Protein A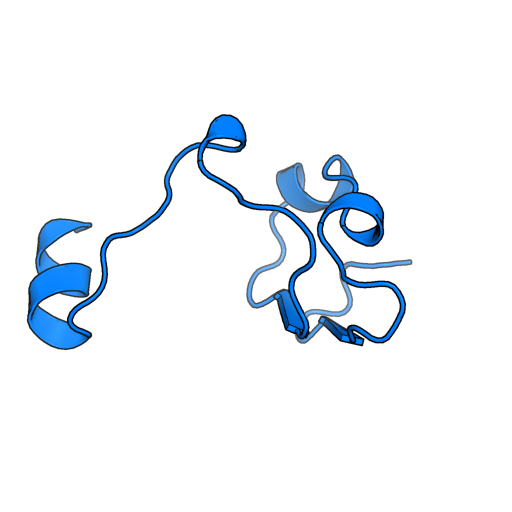F-A0A3D6BLR5-F1 (afdb_monomer_lite)

Sequence (59 aa):
SSEEVKEEYGFDLLCHKKDLGENYDAVVLAVCHKEFLNLDLQKLKSPIGVIFDVKSLLP

Organism: NCBI:txid1137281
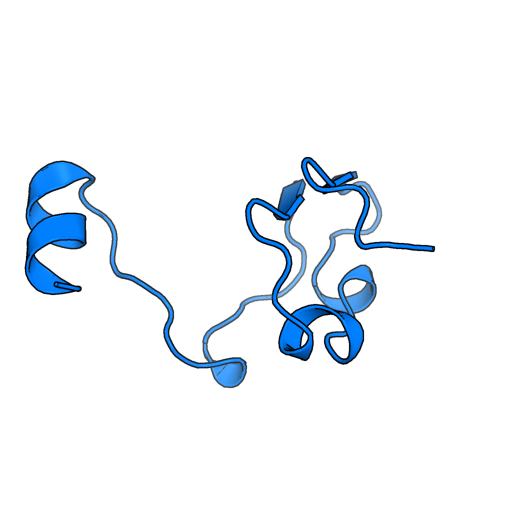
pLDDT: mean 85.21, std 5.56, range [63.09, 92.69]

Secondary structure (DSSP, 8-state):
-HHHHHHHHS-----SGGG--S-EEEEEE-S--GGGTTS-HHHHEEEEEEEEESS----

InterPro domains:
  IPR036220 UDP-glucose/GDP-mannose dehydrogenase, C-terminal domain superfamily [SSF52413] (8-58)

Radius of gyration: 12.7 Å; chains: 1; bounding box: 28×23×29 Å

Foldseek 3Di:
DQVVCCVPPVDGDDPDPVVQDAADQEAEAPDQDPVVVVDPVVRRHHPNHDYHYPPPNDD

Structure (mmCIF, N/CA/C/O backbone):
data_AF-A0A3D6BLR5-F1
#
_entry.id   AF-A0A3D6BLR5-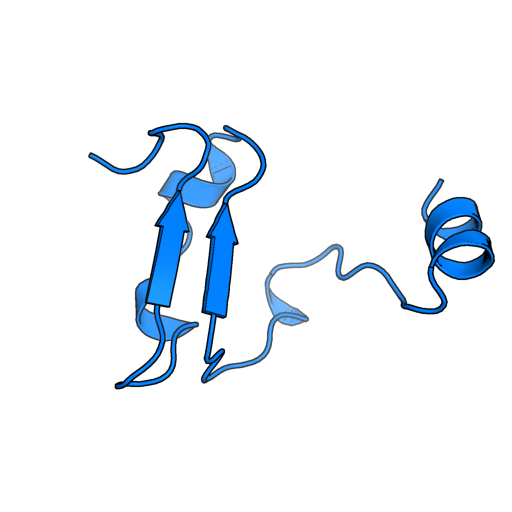F1
#
loop_
_atom_site.group_PDB
_atom_site.id
_atom_site.type_symbol
_atom_site.label_atom_id
_atom_site.label_alt_id
_atom_site.label_comp_id
_atom_site.label_asym_id
_atom_site.label_entity_id
_atom_site.label_seq_id
_atom_site.pdbx_PDB_ins_code
_atom_site.Cartn_x
_atom_site.Cartn_y
_atom_site.Cartn_z
_atom_site.occupancy
_atom_site.B_iso_or_equiv
_atom_site.auth_seq_id
_atom_site.auth_comp_id
_atom_site.auth_asym_id
_atom_site.auth_atom_id
_atom_site.pdbx_PDB_model_num
ATOM 1 N N . SER A 1 1 ? -10.703 11.666 15.577 1.00 71.56 1 SER A N 1
ATOM 2 C CA . SER A 1 1 ? -9.659 11.022 16.407 1.00 71.56 1 SER A CA 1
ATOM 3 C C . SER A 1 1 ? -9.394 9.607 15.907 1.00 71.56 1 SER A C 1
ATOM 5 O O . SER A 1 1 ? -10.205 9.096 15.144 1.00 71.56 1 SER A O 1
ATOM 7 N N . SER A 1 2 ? -8.294 8.956 16.300 1.00 80.69 2 SER A N 1
ATOM 8 C CA . SER A 1 2 ? -8.074 7.533 15.987 1.00 80.69 2 SER A CA 1
ATOM 9 C C . SER A 1 2 ? -9.185 6.635 16.533 1.00 80.69 2 SER A C 1
ATOM 11 O O . SER A 1 2 ? -9.533 5.658 15.876 1.00 80.69 2 SER A O 1
ATOM 13 N N . GLU A 1 3 ? -9.785 6.988 17.681 1.00 85.56 3 GLU A N 1
ATOM 14 C CA . GLU A 1 3 ? -10.944 6.260 18.215 1.00 85.56 3 GLU A CA 1
ATOM 15 C C . GLU A 1 3 ? -12.169 6.354 17.291 1.00 85.56 3 GLU A C 1
ATOM 17 O O . GLU A 1 3 ? -12.783 5.332 17.006 1.00 85.56 3 GLU A O 1
ATOM 22 N N . GLU A 1 4 ? -12.469 7.542 16.754 1.00 88.12 4 GLU A N 1
ATOM 23 C CA . GLU A 1 4 ? -13.597 7.748 15.827 1.00 88.12 4 GLU A CA 1
ATOM 24 C C . GLU A 1 4 ? -13.450 6.906 14.550 1.00 88.12 4 GLU A C 1
ATOM 26 O O . GLU A 1 4 ? -14.418 6.332 14.069 1.00 88.12 4 GLU A O 1
ATOM 31 N N . VAL A 1 5 ? -12.234 6.776 14.002 1.00 88.00 5 VAL A N 1
ATOM 32 C CA . VAL A 1 5 ? -12.017 5.955 12.794 1.00 88.00 5 VAL A CA 1
ATOM 33 C C . VAL A 1 5 ? -12.266 4.474 13.073 1.00 88.00 5 VAL A C 1
ATOM 35 O O . VAL A 1 5 ? -12.849 3.780 12.240 1.00 88.00 5 VAL A O 1
ATOM 38 N N . LYS A 1 6 ? -11.857 3.987 14.246 1.00 89.56 6 LYS A N 1
ATOM 39 C CA . LYS A 1 6 ? -12.099 2.600 14.642 1.00 89.56 6 LYS A CA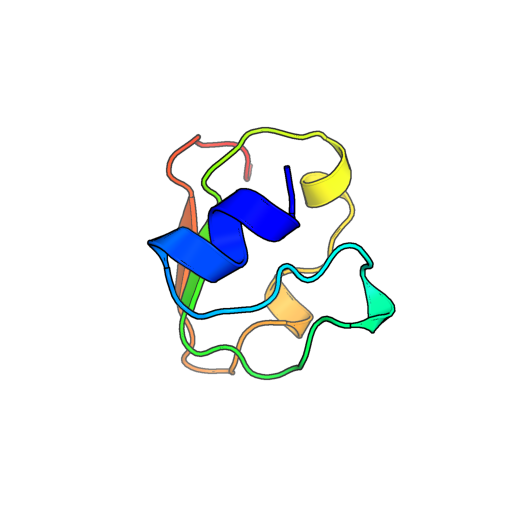 1
ATOM 40 C C . LYS A 1 6 ? -13.588 2.317 14.825 1.00 89.56 6 LYS A C 1
ATOM 42 O O . LYS A 1 6 ? -14.046 1.254 14.415 1.00 89.56 6 LYS A O 1
ATOM 47 N N . GLU A 1 7 ? -14.320 3.250 15.427 1.00 90.88 7 GLU A N 1
ATOM 48 C CA . GLU A 1 7 ? -15.766 3.137 15.641 1.00 90.88 7 GLU A CA 1
ATOM 49 C C . GLU A 1 7 ? -16.542 3.141 14.314 1.00 90.88 7 GLU A C 1
ATOM 51 O O . GLU A 1 7 ? -17.403 2.289 14.111 1.00 90.88 7 GLU A O 1
ATOM 56 N N . GLU A 1 8 ? -16.178 4.023 13.380 1.00 92.69 8 GLU A N 1
ATOM 57 C CA . GLU A 1 8 ? -16.880 4.181 12.098 1.00 92.69 8 GLU A CA 1
ATOM 58 C C . GLU A 1 8 ? -16.520 3.107 11.057 1.00 92.69 8 GLU A C 1
ATOM 60 O O . GLU A 1 8 ? -17.386 2.639 10.317 1.00 92.69 8 GLU A O 1
ATOM 65 N N . TYR A 1 9 ? -15.246 2.704 10.972 1.00 89.19 9 TYR A N 1
ATOM 66 C CA . TYR A 1 9 ? -14.753 1.853 9.879 1.00 89.19 9 TYR A CA 1
ATOM 67 C C . TYR A 1 9 ? -14.270 0.465 10.320 1.00 89.19 9 TYR A C 1
ATOM 69 O O . TYR A 1 9 ? -13.983 -0.382 9.472 1.00 89.19 9 TYR A O 1
ATOM 77 N N . GLY A 1 10 ? -14.179 0.203 11.626 1.00 91.00 10 GLY A N 1
ATOM 78 C CA . GLY A 1 10 ? -13.847 -1.120 12.160 1.00 91.00 10 GLY A CA 1
ATOM 79 C C . GLY A 1 10 ? -12.382 -1.543 12.012 1.00 91.00 10 GLY A C 1
ATOM 80 O O . GLY A 1 10 ? -12.082 -2.723 12.189 1.00 91.00 10 GLY A O 1
ATOM 81 N N . PHE A 1 11 ? -11.464 -0.621 11.704 1.00 87.31 11 PHE A N 1
ATOM 82 C CA . PHE A 1 11 ? -10.027 -0.907 11.635 1.00 87.31 11 PHE A CA 1
ATOM 83 C C . PHE A 1 11 ? -9.185 0.105 12.412 1.00 87.31 11 PHE A C 1
ATOM 85 O O . PHE A 1 11 ? -9.554 1.267 12.580 1.00 87.31 11 PHE A O 1
ATOM 92 N N . ASP A 1 12 ? -8.030 -0.360 12.885 1.00 89.12 12 ASP A N 1
ATOM 93 C CA . ASP A 1 12 ? -7.055 0.462 13.591 1.00 89.12 12 ASP A CA 1
ATOM 94 C C . ASP A 1 12 ? -6.181 1.251 12.606 1.00 89.12 12 ASP A C 1
ATOM 96 O O . ASP A 1 12 ? -5.751 0.742 11.567 1.00 89.12 12 ASP A O 1
ATOM 100 N N . LEU A 1 13 ? -5.900 2.510 12.944 1.00 89.94 13 LEU A N 1
ATOM 101 C CA . LEU A 1 13 ? -4.973 3.343 12.185 1.00 89.94 13 LEU A CA 1
ATOM 102 C C . LEU A 1 13 ? -3.523 2.960 12.492 1.00 89.94 13 LEU A C 1
ATOM 104 O O . LEU A 1 13 ? -3.125 2.857 13.652 1.00 89.94 13 LEU A O 1
ATOM 108 N N . LEU A 1 14 ? -2.713 2.835 11.441 1.00 90.12 14 LEU A N 1
ATOM 109 C CA . LEU A 1 14 ? -1.266 2.673 11.557 1.00 90.12 14 LEU A CA 1
ATOM 110 C C . LEU A 1 14 ? -0.605 4.054 11.558 1.00 90.12 14 LEU A C 1
ATOM 112 O O . LEU A 1 14 ? -0.574 4.742 10.538 1.00 90.12 14 LEU A O 1
ATOM 116 N N . CYS A 1 15 ? -0.084 4.467 12.712 1.00 87.25 15 CYS A N 1
ATOM 117 C CA . CYS A 1 15 ? 0.477 5.808 12.900 1.00 87.25 15 CYS A CA 1
ATOM 118 C C . CYS A 1 15 ? 1.996 5.876 12.680 1.00 87.25 15 CYS A C 1
ATOM 120 O O . CYS A 1 15 ? 2.548 6.973 12.575 1.00 87.25 15 CYS A O 1
ATOM 122 N N . HIS A 1 16 ? 2.696 4.738 12.612 1.00 86.06 16 HIS A N 1
ATOM 123 C CA . HIS A 1 16 ? 4.145 4.712 12.437 1.00 86.06 16 HIS A CA 1
ATOM 124 C C . HIS A 1 16 ? 4.566 3.867 11.237 1.00 86.06 16 HIS A C 1
ATOM 126 O O . HIS A 1 16 ? 4.012 2.811 10.956 1.00 86.06 16 HIS A O 1
ATOM 132 N N . LYS A 1 17 ? 5.642 4.297 10.565 1.00 81.94 17 LYS A N 1
ATOM 133 C CA . LYS A 1 17 ? 6.196 3.593 9.395 1.00 81.94 17 LYS A CA 1
ATOM 134 C C . LYS A 1 17 ? 6.587 2.139 9.683 1.00 81.94 17 LYS A C 1
ATOM 136 O O . LYS A 1 17 ? 6.530 1.316 8.786 1.00 81.94 17 LYS A O 1
ATOM 141 N N . LYS A 1 18 ? 6.985 1.834 10.921 1.00 84.50 18 LYS A N 1
ATOM 142 C CA . LYS A 1 18 ? 7.353 0.479 11.368 1.00 84.50 18 LYS A CA 1
ATOM 143 C C . LYS A 1 18 ? 6.163 -0.487 11.441 1.00 84.50 18 LYS A C 1
ATOM 145 O O . LYS A 1 18 ? 6.383 -1.688 11.498 1.00 84.50 18 LYS A O 1
ATOM 150 N N . ASP A 1 19 ? 4.941 0.044 11.494 1.00 87.25 19 ASP A N 1
ATOM 151 C CA . ASP A 1 19 ? 3.723 -0.758 11.596 1.00 87.25 19 ASP A CA 1
ATOM 152 C C . ASP A 1 19 ? 3.198 -1.145 10.198 1.00 87.25 19 ASP A C 1
ATOM 154 O O . ASP A 1 19 ? 2.278 -1.951 10.082 1.00 87.25 19 ASP A O 1
ATOM 158 N N . LEU A 1 20 ? 3.780 -0.576 9.130 1.00 87.12 20 LEU A N 1
ATOM 159 C CA . LEU A 1 20 ? 3.501 -0.967 7.752 1.00 87.12 20 LEU A CA 1
ATOM 160 C C . LEU A 1 20 ? 4.042 -2.377 7.502 1.00 87.12 20 LEU A C 1
ATOM 162 O O . LEU A 1 20 ? 5.185 -2.690 7.829 1.00 87.12 20 LEU A O 1
ATOM 166 N N . GLY A 1 21 ? 3.209 -3.207 6.889 1.00 85.81 21 GLY A N 1
ATOM 167 C CA . GLY A 1 21 ? 3.604 -4.508 6.380 1.00 85.81 21 GLY A CA 1
ATOM 168 C C . GLY A 1 21 ? 4.370 -4.409 5.063 1.00 85.81 21 GLY A C 1
ATOM 169 O O . GLY A 1 21 ? 4.725 -3.335 4.577 1.00 85.81 21 GLY A O 1
ATOM 170 N N . GLU A 1 22 ? 4.579 -5.572 4.464 1.00 86.31 22 GLU A N 1
ATOM 171 C CA . GLU A 1 22 ? 5.209 -5.724 3.157 1.00 86.31 22 GLU A CA 1
ATOM 172 C C . GLU A 1 22 ? 4.233 -6.396 2.185 1.00 86.31 22 GLU A C 1
ATOM 174 O O . GLU A 1 22 ? 3.262 -7.029 2.602 1.00 86.31 22 GLU A O 1
ATOM 179 N N . ASN A 1 23 ? 4.529 -6.314 0.887 1.00 88.75 23 ASN A N 1
ATOM 180 C CA . ASN A 1 23 ? 3.786 -6.989 -0.180 1.00 88.75 23 ASN A CA 1
ATOM 181 C C . ASN A 1 23 ? 2.307 -6.580 -0.302 1.00 88.75 23 ASN A C 1
ATOM 183 O O . ASN A 1 23 ? 1.444 -7.415 -0.557 1.00 88.75 23 ASN A O 1
ATOM 187 N N . TYR A 1 24 ? 2.003 -5.289 -0.188 1.00 90.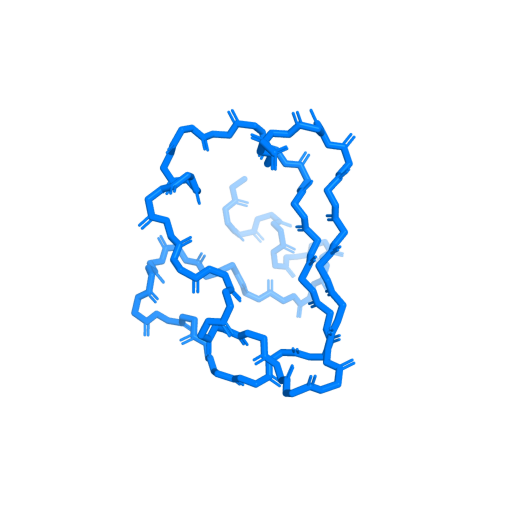50 24 TYR A N 1
ATOM 188 C CA . TYR A 1 24 ? 0.667 -4.772 -0.476 1.00 90.50 24 TYR A CA 1
ATOM 189 C C . TYR A 1 24 ? 0.311 -4.939 -1.961 1.00 90.50 24 TYR A C 1
ATOM 191 O O . TYR A 1 24 ? 1.064 -4.522 -2.847 1.00 90.50 24 TYR A O 1
ATOM 199 N N . ASP A 1 25 ? -0.866 -5.501 -2.240 1.00 91.31 25 ASP A N 1
ATOM 200 C CA . ASP A 1 25 ? -1.384 -5.656 -3.607 1.00 91.31 25 ASP A CA 1
ATOM 201 C C . ASP A 1 25 ? -1.858 -4.327 -4.211 1.00 91.31 25 ASP A C 1
ATOM 203 O O . ASP A 1 25 ? -1.820 -4.130 -5.426 1.00 91.31 25 ASP A O 1
ATOM 207 N N . ALA A 1 26 ? -2.266 -3.381 -3.369 1.00 90.75 26 ALA A N 1
ATOM 208 C CA . ALA A 1 26 ? -2.638 -2.042 -3.791 1.00 90.75 26 ALA A CA 1
ATOM 209 C C . ALA A 1 26 ? -2.205 -1.008 -2.750 1.00 90.75 26 ALA A C 1
ATOM 211 O O . ALA A 1 26 ? -2.451 -1.171 -1.555 1.00 90.75 26 ALA A O 1
ATOM 212 N N . VAL A 1 27 ? -1.589 0.076 -3.216 1.00 90.06 27 VAL A N 1
ATOM 213 C CA . VAL A 1 27 ? -1.218 1.234 -2.399 1.00 90.06 27 VAL A CA 1
ATOM 214 C C . VAL A 1 27 ? -1.880 2.464 -3.001 1.00 90.06 27 VAL A C 1
ATOM 216 O O . VAL A 1 27 ? -1.608 2.816 -4.147 1.00 90.06 27 VAL A O 1
ATOM 219 N N . VAL A 1 28 ? -2.749 3.124 -2.236 1.00 90.06 28 VAL A N 1
ATOM 220 C CA . VAL A 1 28 ? -3.465 4.326 -2.684 1.00 90.06 28 VAL A CA 1
ATOM 221 C C . VAL A 1 28 ? -2.932 5.544 -1.944 1.00 90.06 28 VAL A C 1
ATOM 223 O O . VAL A 1 28 ? -3.054 5.649 -0.724 1.00 90.06 28 VAL A O 1
ATOM 226 N N . LEU A 1 29 ? -2.373 6.494 -2.687 1.00 88.56 29 LEU A N 1
ATOM 227 C CA . LEU A 1 29 ? -1.927 7.767 -2.145 1.00 88.56 29 LEU A CA 1
ATOM 228 C C . LEU A 1 29 ? -3.089 8.769 -2.162 1.00 88.56 29 LEU A C 1
ATOM 230 O O . LEU A 1 29 ? -3.382 9.408 -3.173 1.00 88.56 29 LEU A O 1
ATOM 234 N N . ALA A 1 30 ? -3.768 8.886 -1.021 1.00 86.62 30 ALA A N 1
ATOM 235 C CA . ALA A 1 30 ? -4.948 9.739 -0.871 1.00 86.62 30 ALA A CA 1
ATOM 236 C C . ALA A 1 30 ? -4.618 11.214 -0.553 1.00 86.62 30 ALA A C 1
ATOM 238 O O . ALA A 1 30 ? -5.446 12.100 -0.778 1.00 86.62 30 ALA A O 1
ATOM 239 N N . VAL A 1 31 ? -3.421 11.499 -0.026 1.00 83.56 31 VAL A N 1
ATOM 240 C CA . VAL A 1 31 ? -3.022 12.833 0.453 1.00 83.56 31 VAL A CA 1
ATOM 241 C C . VAL A 1 31 ? -1.577 13.179 0.075 1.00 83.56 31 VAL A C 1
ATOM 243 O O . VAL A 1 31 ? -0.711 12.319 -0.035 1.00 83.56 31 VAL A O 1
ATOM 246 N N . CYS A 1 32 ? -1.314 14.472 -0.113 1.00 81.19 32 CYS A N 1
ATOM 247 C CA . CYS A 1 32 ? -0.086 15.017 -0.703 1.00 81.19 32 CYS A CA 1
ATOM 248 C C . CYS A 1 32 ? 0.935 15.462 0.374 1.00 81.19 32 CYS A C 1
ATOM 250 O O . CYS A 1 32 ? 1.454 16.578 0.339 1.00 81.19 32 CYS A O 1
ATOM 252 N N . HIS A 1 33 ? 1.188 14.635 1.397 1.00 83.19 33 HIS A N 1
ATOM 253 C CA . HIS A 1 33 ? 2.187 14.969 2.423 1.00 83.19 33 HIS A CA 1
ATOM 254 C C . HIS A 1 33 ? 3.605 14.664 1.929 1.00 83.19 33 HIS A C 1
ATOM 256 O O . HIS A 1 33 ? 3.886 13.575 1.433 1.00 83.19 33 HIS A O 1
ATOM 262 N N . LYS A 1 34 ? 4.532 15.611 2.130 1.00 78.81 34 LYS A N 1
ATOM 263 C CA . LYS A 1 34 ? 5.937 15.478 1.699 1.00 78.81 34 LYS A CA 1
ATOM 264 C C . LYS A 1 34 ? 6.660 14.284 2.332 1.00 78.81 34 LYS A C 1
ATOM 266 O O . LYS A 1 34 ? 7.641 13.804 1.779 1.00 78.81 34 LYS A O 1
ATOM 271 N N . GLU A 1 35 ? 6.180 13.783 3.466 1.00 80.44 35 GLU A N 1
ATOM 272 C CA . GLU A 1 35 ? 6.750 12.606 4.128 1.00 80.44 35 GLU A CA 1
ATOM 273 C C . GLU A 1 35 ? 6.623 11.319 3.301 1.00 80.44 35 GLU A C 1
ATOM 275 O O . GLU A 1 35 ? 7.455 10.422 3.462 1.00 80.44 35 GLU A O 1
ATOM 280 N N . PHE A 1 36 ? 5.636 11.247 2.396 1.00 80.56 36 PHE A N 1
ATOM 281 C CA . PHE A 1 36 ? 5.444 10.115 1.487 1.00 80.56 36 PHE A CA 1
ATOM 282 C C . PHE A 1 36 ? 6.425 10.114 0.311 1.00 80.56 36 PHE A C 1
ATOM 284 O O . PHE A 1 36 ? 6.716 9.044 -0.208 1.00 80.56 36 PHE A O 1
ATOM 291 N N . LEU A 1 37 ? 7.010 11.263 -0.056 1.00 79.00 37 LEU A N 1
ATOM 292 C CA . LEU A 1 37 ? 8.072 11.326 -1.076 1.00 79.00 37 LEU A CA 1
ATOM 293 C C . LEU A 1 37 ? 9.346 10.600 -0.624 1.00 79.00 37 LEU A C 1
ATOM 295 O O . LEU A 1 37 ? 10.085 10.064 -1.440 1.00 79.00 37 LEU A O 1
ATOM 299 N N . ASN A 1 38 ? 9.591 10.576 0.688 1.00 81.44 38 ASN A N 1
ATOM 300 C CA . ASN A 1 38 ? 10.730 9.883 1.289 1.00 81.44 38 ASN A CA 1
ATOM 301 C C . ASN A 1 38 ? 10.413 8.419 1.648 1.00 81.44 38 ASN A C 1
ATOM 303 O O . ASN A 1 38 ? 11.249 7.749 2.257 1.00 81.44 38 ASN A O 1
ATOM 307 N N . LEU A 1 39 ? 9.199 7.933 1.367 1.00 83.00 39 LEU A N 1
ATOM 308 C CA . LEU A 1 39 ? 8.799 6.555 1.635 1.00 83.00 39 LEU A CA 1
ATOM 309 C C . LEU A 1 39 ? 8.995 5.714 0.372 1.00 83.00 39 LEU A C 1
ATOM 311 O O . LEU A 1 39 ? 8.505 6.057 -0.700 1.00 83.00 39 LEU A O 1
ATOM 315 N N . ASP A 1 40 ? 9.692 4.590 0.507 1.00 83.06 40 ASP A N 1
ATOM 316 C CA . ASP A 1 40 ? 9.952 3.682 -0.608 1.00 83.06 40 ASP A CA 1
ATOM 317 C C . ASP A 1 40 ? 8.727 2.791 -0.876 1.00 83.06 40 ASP A C 1
ATOM 319 O O . ASP A 1 40 ? 8.643 1.648 -0.421 1.00 83.06 40 ASP A O 1
ATOM 323 N N . LEU A 1 41 ? 7.738 3.343 -1.588 1.00 83.88 41 LEU A N 1
ATOM 324 C CA . LEU A 1 41 ? 6.485 2.650 -1.916 1.00 83.88 41 LEU A CA 1
ATOM 325 C C . LEU A 1 41 ? 6.716 1.370 -2.732 1.00 83.88 41 LEU A C 1
ATOM 327 O O . LEU A 1 41 ? 5.904 0.450 -2.664 1.00 83.88 41 LEU A O 1
ATOM 331 N N . GLN A 1 42 ? 7.827 1.287 -3.472 1.00 83.06 42 GLN A N 1
ATOM 332 C CA . GLN A 1 42 ? 8.171 0.100 -4.254 1.00 83.06 42 GLN A CA 1
ATOM 333 C C . GLN A 1 42 ? 8.495 -1.099 -3.361 1.00 83.06 42 GLN A C 1
ATOM 335 O O . GLN A 1 42 ? 8.146 -2.218 -3.720 1.00 83.06 42 GLN A O 1
ATOM 340 N N . LYS A 1 43 ? 9.100 -0.880 -2.185 1.00 85.75 43 LYS A N 1
ATOM 341 C CA . LYS A 1 43 ? 9.359 -1.953 -1.207 1.00 85.75 43 LYS A CA 1
ATOM 342 C C . LYS A 1 43 ? 8.106 -2.421 -0.482 1.00 85.75 43 LYS A C 1
ATOM 344 O O . LYS A 1 43 ? 8.027 -3.571 -0.071 1.00 85.75 43 LYS A O 1
ATOM 349 N N . LEU A 1 44 ? 7.139 -1.525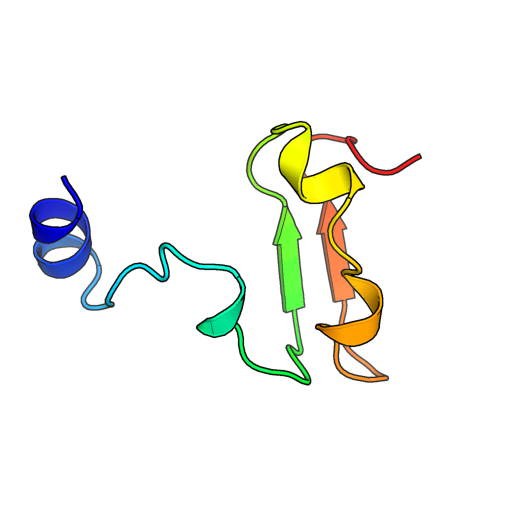 -0.313 1.00 86.12 44 LEU A N 1
ATOM 350 C CA . LEU A 1 44 ? 5.873 -1.849 0.340 1.00 86.12 44 LEU A CA 1
ATOM 351 C C . LEU A 1 44 ? 4.965 -2.668 -0.582 1.00 86.12 44 LEU A C 1
ATOM 353 O O . LEU A 1 44 ? 4.166 -3.472 -0.114 1.00 86.12 44 LEU A O 1
ATOM 357 N N . LYS A 1 45 ? 5.088 -2.480 -1.893 1.00 88.06 45 LYS A N 1
ATOM 358 C CA . LYS A 1 45 ? 4.254 -3.117 -2.907 1.00 88.06 45 LYS A CA 1
ATOM 359 C C . LYS A 1 45 ? 4.703 -4.549 -3.205 1.00 88.06 45 LYS A C 1
ATOM 361 O O . LYS A 1 45 ? 5.887 -4.833 -3.349 1.00 88.06 45 LYS A O 1
ATOM 366 N N . SER A 1 46 ? 3.733 -5.434 -3.406 1.00 89.69 46 SER A N 1
ATOM 367 C CA . SER A 1 46 ? 3.942 -6.759 -4.002 1.00 89.69 46 SER A CA 1
ATOM 368 C C . SER A 1 46 ? 4.504 -6.633 -5.433 1.00 89.69 46 SER A C 1
ATOM 370 O O . SER A 1 46 ? 4.244 -5.626 -6.104 1.00 89.69 46 SER A O 1
ATOM 372 N N . PRO A 1 47 ? 5.220 -7.634 -5.979 1.00 85.12 47 PRO A N 1
ATOM 373 C CA . PRO A 1 47 ? 5.699 -7.603 -7.365 1.00 85.12 47 PRO A CA 1
ATOM 374 C C . PRO A 1 47 ? 4.606 -7.243 -8.383 1.00 85.12 47 PRO A C 1
ATOM 376 O O . PRO A 1 47 ? 4.835 -6.423 -9.272 1.00 85.12 47 PRO A O 1
ATOM 379 N N . ILE A 1 48 ? 3.394 -7.772 -8.190 1.00 89.81 48 ILE A N 1
ATOM 380 C CA . ILE A 1 48 ? 2.219 -7.517 -9.040 1.00 89.81 48 ILE A CA 1
ATOM 381 C C . ILE A 1 48 ? 1.355 -6.341 -8.569 1.00 89.81 48 ILE A C 1
ATOM 383 O O . ILE A 1 48 ? 0.401 -5.979 -9.252 1.00 89.81 48 ILE A O 1
ATOM 387 N N . GLY A 1 49 ? 1.662 -5.756 -7.410 1.00 87.00 49 GLY A N 1
ATOM 388 C CA . GLY A 1 49 ? 0.816 -4.733 -6.811 1.00 87.00 49 GLY A CA 1
ATOM 389 C C . GLY A 1 49 ? 0.778 -3.435 -7.619 1.00 87.00 49 GLY A C 1
ATOM 390 O O . GLY A 1 49 ? 1.669 -3.163 -8.434 1.00 87.00 49 GLY A O 1
ATOM 391 N N . VAL A 1 50 ? -0.240 -2.615 -7.369 1.00 89.31 50 VAL A N 1
ATOM 392 C CA . VAL A 1 50 ? -0.487 -1.347 -8.072 1.00 89.31 50 VAL A CA 1
ATOM 393 C C . VAL A 1 50 ? -0.341 -0.170 -7.108 1.00 89.31 50 VAL A C 1
ATOM 395 O O . VAL A 1 50 ? -0.832 -0.218 -5.983 1.00 89.31 50 VAL A O 1
ATOM 398 N N . ILE A 1 51 ? 0.319 0.902 -7.553 1.00 89.00 51 ILE A N 1
ATOM 399 C CA . ILE A 1 51 ? 0.347 2.186 -6.840 1.00 89.00 51 ILE A CA 1
ATOM 400 C C . ILE A 1 51 ? -0.601 3.131 -7.567 1.00 89.00 51 ILE A C 1
ATOM 402 O O . ILE A 1 51 ? -0.441 3.365 -8.765 1.00 89.00 51 ILE A O 1
ATOM 406 N N . PHE A 1 52 ? -1.582 3.665 -6.848 1.00 88.62 52 PHE A N 1
ATOM 407 C CA . PHE A 1 52 ? -2.536 4.627 -7.376 1.00 88.62 52 PHE A CA 1
ATOM 408 C C . PHE A 1 52 ? -2.369 5.968 -6.675 1.00 88.62 52 PHE A C 1
ATOM 410 O O . PHE A 1 52 ? -2.603 6.089 -5.473 1.00 88.62 52 PHE A O 1
ATOM 417 N N . ASP A 1 53 ? -1.968 6.978 -7.437 1.00 86.88 53 ASP A N 1
ATOM 418 C CA . ASP A 1 53 ? -1.777 8.328 -6.934 1.00 86.88 53 ASP A CA 1
ATOM 419 C C . ASP A 1 53 ? -2.935 9.234 -7.348 1.00 86.88 53 ASP A C 1
ATOM 421 O O . ASP A 1 53 ? -3.029 9.680 -8.491 1.00 86.88 53 ASP A O 1
ATOM 425 N N . VAL A 1 54 ? -3.817 9.521 -6.391 1.00 86.94 54 VAL A N 1
ATOM 426 C CA . VAL A 1 54 ? -4.987 10.385 -6.605 1.00 86.94 54 VAL A CA 1
ATOM 427 C C . VAL A 1 54 ? -4.584 11.861 -6.675 1.00 86.94 54 VAL A C 1
ATOM 429 O O . VAL A 1 54 ? -5.317 12.687 -7.218 1.00 86.94 54 VAL A O 1
ATOM 432 N N . LYS A 1 55 ? -3.441 12.221 -6.085 1.00 81.75 55 LYS A N 1
ATOM 433 C CA . LYS A 1 55 ? -3.004 13.609 -5.904 1.00 81.75 55 LYS A CA 1
ATOM 434 C C . LYS A 1 55 ? -1.884 14.029 -6.853 1.00 81.75 55 LYS A C 1
ATOM 436 O O . LYS A 1 55 ? -1.502 15.195 -6.793 1.00 81.75 55 LYS A O 1
ATOM 441 N N . SER A 1 56 ? -1.406 13.129 -7.714 1.00 77.69 56 SER A N 1
ATOM 442 C CA . SER A 1 56 ? -0.285 13.365 -8.637 1.00 77.69 56 SER A CA 1
ATOM 443 C C . SER A 1 56 ? 0.946 13.930 -7.912 1.00 77.69 56 SER A C 1
ATOM 445 O O . SER A 1 56 ? 1.560 14.900 -8.350 1.00 77.69 56 SER A O 1
ATOM 447 N N . LEU A 1 57 ? 1.250 13.363 -6.744 1.00 74.75 57 LEU A N 1
ATOM 448 C CA . LEU A 1 57 ? 2.425 13.674 -5.935 1.00 74.75 57 LEU A CA 1
ATOM 449 C C . LEU A 1 57 ? 3.692 12.989 -6.477 1.00 74.75 57 LEU A C 1
ATOM 451 O O . LEU A 1 57 ? 4.786 13.524 -6.297 1.00 74.75 57 LEU A O 1
ATOM 455 N N . LEU A 1 58 ? 3.566 11.805 -7.077 1.00 69.81 58 LEU A N 1
ATOM 456 C CA . LEU A 1 58 ? 4.691 11.061 -7.634 1.00 69.81 58 LEU A CA 1
ATOM 457 C C . LEU A 1 58 ? 5.142 11.698 -8.968 1.00 69.81 58 LEU A C 1
ATOM 459 O O . LEU A 1 58 ? 4.283 11.984 -9.805 1.00 69.81 58 LEU A O 1
ATOM 463 N N . PRO A 1 59 ? 6.454 11.953 -9.151 1.00 63.09 59 PRO A N 1
ATOM 464 C CA . PRO A 1 59 ? 7.012 12.514 -10.382 1.00 63.09 59 PRO A CA 1
ATOM 465 C C . PRO A 1 59 ? 7.040 11.522 -11.552 1.00 63.09 59 PRO A C 1
ATOM 467 O O . PRO A 1 59 ? 7.114 10.296 -11.305 1.00 63.09 59 PRO A O 1
#